Protein AF-A0A1Y0C6L0-F1 (afdb_monomer)

Secondary structure (DSSP, 8-state):
--HHHHHHHHHHHHHHHHHHHHHHHHHHTT--HHHHHHHHHHHHHHHHHHH-TT--TTHHHHHHHH-HHHHHHHHHS-HHHHHHHHHHHHHHHHHHHHHHHHHHHHHHHHHHHHTTS-S--

pLDDT: mean 88.42, std 13.47, range [38.53, 97.94]

Radius of gyration: 16.48 Å; Cα contacts (8 Å, |Δi|>4): 89; chains: 1; bounding box: 56×27×43 Å

Mean predicted aligned error: 6.03 Å

Sequence (121 aa):
MAANTESLYRCFQQSNAYARVATELAREQGGSTDGVAFTAAAALARWWWLHDRSAPSRVLDNIADADPAVHAARSRLSGSRQEELARWVSLAWPSICVRAQTLLAAEAIWLLSTGGAKADR

Nearest PDB structures (foldseek):
  5dkb-assembly1_B  TM=5.014E-01  e=3.245E+00  Homo sapiens

Solvent-accessible surface area (backbone atoms only — not comparable to full-atom values): 6512 Å² total; per-residue (Å²): 130,66,71,61,57,57,50,51,49,50,52,51,52,52,43,48,38,35,17,50,37,37,30,51,56,32,47,75,71,68,45,50,73,44,56,23,42,38,33,19,46,43,35,35,33,50,47,40,57,75,76,32,89,81,50,60,98,52,42,52,56,56,48,26,76,74,31,68,64,32,36,52,20,52,74,73,44,52,70,70,56,50,51,51,41,47,49,47,46,63,71,45,35,68,61,30,51,54,53,20,51,51,50,54,52,52,53,53,53,49,53,65,66,56,69,71,77,79,81,86,131

Structure (mmCIF, N/CA/C/O backbone):
data_AF-A0A1Y0C6L0-F1
#
_entry.id   AF-A0A1Y0C6L0-F1
#
loop_
_atom_site.group_PDB
_atom_site.id
_atom_site.type_symbol
_atom_site.label_atom_id
_atom_site.label_alt_id
_atom_site.label_comp_id
_atom_site.label_asym_id
_atom_site.label_entity_id
_atom_site.label_seq_id
_atom_site.pdbx_PDB_ins_code
_atom_site.Cartn_x
_atom_site.Cartn_y
_atom_site.Cartn_z
_atom_site.occupancy
_atom_site.B_iso_or_equiv
_atom_site.auth_seq_id
_atom_site.auth_comp_id
_atom_site.auth_asym_id
_atom_site.auth_atom_id
_atom_site.pdbx_PDB_model_num
ATOM 1 N N . MET A 1 1 ? 13.860 -5.686 -28.864 1.00 47.25 1 MET A N 1
ATOM 2 C CA . MET A 1 1 ? 12.765 -6.142 -27.973 1.00 47.25 1 MET A CA 1
ATOM 3 C C . MET A 1 1 ? 13.085 -6.057 -26.467 1.00 47.25 1 MET A C 1
ATOM 5 O O . MET A 1 1 ? 12.216 -6.402 -25.684 1.00 47.25 1 MET A O 1
ATOM 9 N N . ALA A 1 2 ? 14.248 -5.547 -26.024 1.00 48.59 2 ALA A N 1
ATOM 10 C CA . ALA A 1 2 ? 14.606 -5.458 -24.593 1.00 48.59 2 ALA A CA 1
ATOM 11 C C . ALA A 1 2 ? 13.954 -4.286 -23.819 1.00 48.59 2 ALA A C 1
ATOM 13 O O . ALA A 1 2 ? 13.773 -4.371 -22.608 1.00 48.59 2 ALA A O 1
ATOM 14 N N . ALA A 1 3 ? 13.546 -3.217 -24.516 1.00 55.62 3 ALA A N 1
ATOM 15 C CA . ALA A 1 3 ? 13.014 -2.001 -23.889 1.00 55.62 3 ALA A CA 1
ATOM 16 C C . ALA A 1 3 ? 11.726 -2.227 -23.070 1.00 55.62 3 ALA A C 1
ATOM 18 O O . ALA A 1 3 ? 11.480 -1.507 -22.106 1.00 55.62 3 ALA A O 1
ATOM 19 N N . ASN A 1 4 ? 10.922 -3.240 -23.415 1.00 70.12 4 ASN A N 1
ATOM 20 C CA . ASN A 1 4 ? 9.662 -3.501 -22.718 1.00 70.12 4 ASN A CA 1
ATOM 21 C C . ASN A 1 4 ? 9.897 -4.181 -21.359 1.00 70.12 4 ASN A C 1
ATOM 23 O O . ASN A 1 4 ? 9.271 -3.823 -20.369 1.00 70.12 4 ASN A O 1
ATOM 27 N N . THR A 1 5 ? 10.854 -5.109 -21.280 1.00 79.50 5 THR A N 1
ATOM 28 C CA . THR A 1 5 ? 11.150 -5.848 -20.044 1.00 79.50 5 THR A CA 1
ATOM 29 C C . THR A 1 5 ? 11.788 -4.952 -18.985 1.00 79.50 5 THR A C 1
ATOM 31 O O . THR A 1 5 ? 11.371 -4.985 -17.831 1.00 79.50 5 THR A O 1
ATOM 34 N N . GLU A 1 6 ? 12.752 -4.106 -19.364 1.00 79.38 6 GLU A N 1
ATOM 35 C CA . GLU A 1 6 ? 13.361 -3.148 -18.430 1.00 79.38 6 GLU A CA 1
ATOM 36 C C . GLU A 1 6 ? 12.361 -2.103 -17.925 1.00 79.38 6 GLU A C 1
ATOM 38 O O . GLU A 1 6 ? 12.383 -1.750 -16.746 1.00 79.38 6 GLU A O 1
ATOM 43 N N . SER A 1 7 ? 11.472 -1.615 -18.795 1.00 80.94 7 SER A N 1
ATOM 44 C CA . SER A 1 7 ? 10.432 -0.663 -18.399 1.00 80.94 7 SER A CA 1
ATOM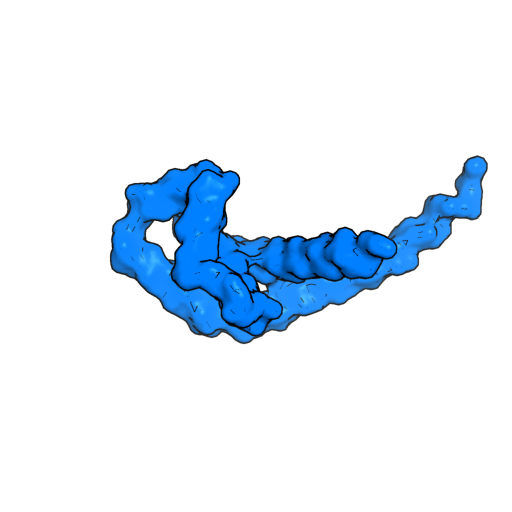 45 C C . SER A 1 7 ? 9.450 -1.297 -17.415 1.00 80.94 7 SER A C 1
ATOM 47 O O . SER A 1 7 ? 9.163 -0.711 -16.374 1.00 80.94 7 SER A O 1
ATOM 49 N N . LEU A 1 8 ? 8.980 -2.515 -17.702 1.00 82.81 8 LEU A N 1
ATOM 50 C CA . LEU A 1 8 ? 8.080 -3.254 -16.814 1.00 82.81 8 LEU A CA 1
ATOM 51 C C . LEU A 1 8 ? 8.737 -3.555 -15.466 1.00 82.81 8 LEU A C 1
ATOM 53 O O . LEU A 1 8 ? 8.104 -3.397 -14.424 1.00 82.81 8 LEU A O 1
ATOM 57 N N . TYR A 1 9 ? 10.019 -3.922 -15.474 1.00 85.88 9 TYR A N 1
ATOM 58 C CA . TYR A 1 9 ? 10.782 -4.154 -14.254 1.00 85.88 9 TYR A CA 1
ATOM 59 C C . TYR A 1 9 ? 10.896 -2.889 -13.393 1.00 85.88 9 TYR A C 1
ATOM 61 O O . TYR A 1 9 ? 10.661 -2.948 -12.187 1.00 85.88 9 TYR A O 1
ATOM 69 N N . ARG A 1 10 ? 11.180 -1.725 -13.997 1.00 87.69 10 ARG A N 1
ATOM 70 C CA . ARG A 1 10 ? 11.209 -0.447 -13.265 1.00 87.69 10 ARG A CA 1
ATOM 71 C C . ARG A 1 10 ? 9.841 -0.072 -12.708 1.00 87.69 10 ARG A C 1
ATOM 73 O O . ARG A 1 10 ? 9.767 0.342 -11.555 1.00 87.69 10 ARG A O 1
ATOM 80 N N . CYS A 1 11 ? 8.770 -0.241 -13.486 1.00 88.88 11 CYS A N 1
ATOM 81 C CA . CYS A 1 11 ? 7.407 -0.010 -13.004 1.00 88.88 11 CYS A CA 1
ATOM 82 C C . CYS A 1 11 ? 7.094 -0.897 -11.795 1.00 88.88 11 CYS A C 1
ATOM 84 O O . CYS A 1 11 ? 6.611 -0.393 -10.788 1.00 88.88 11 CYS A O 1
ATOM 86 N N . PHE A 1 12 ? 7.442 -2.184 -11.861 1.00 88.06 12 PHE A N 1
ATOM 87 C CA . PHE A 1 12 ? 7.254 -3.122 -10.756 1.00 88.06 12 PHE A CA 1
ATOM 88 C C . PHE A 1 12 ? 8.062 -2.740 -9.506 1.00 88.06 12 PHE A C 1
ATOM 90 O O . PHE A 1 12 ? 7.537 -2.773 -8.394 1.00 88.06 12 PHE A O 1
ATOM 97 N N . GLN A 1 13 ? 9.332 -2.349 -9.662 1.00 91.00 13 GLN A N 1
ATOM 98 C CA . GLN A 1 13 ? 10.147 -1.877 -8.537 1.00 91.00 13 GLN A CA 1
ATOM 99 C C . GLN A 1 13 ? 9.548 -0.624 -7.890 1.00 91.00 13 GLN A C 1
ATOM 101 O O . GLN A 1 13 ? 9.403 -0.566 -6.669 1.00 91.00 13 GLN A O 1
ATOM 106 N N . GLN A 1 14 ? 9.156 0.358 -8.704 1.00 93.88 14 GLN A N 1
ATOM 107 C CA . GLN A 1 14 ? 8.543 1.588 -8.214 1.00 93.88 14 GLN A CA 1
ATOM 108 C C . GLN A 1 14 ? 7.233 1.292 -7.488 1.00 93.88 14 GLN A C 1
ATOM 110 O O . GLN A 1 14 ? 7.083 1.669 -6.331 1.00 93.88 14 GLN A O 1
ATOM 115 N N . SER A 1 15 ? 6.310 0.561 -8.109 1.00 93.75 15 SER A N 1
ATOM 116 C CA . SER A 1 15 ? 5.012 0.259 -7.509 1.00 93.75 15 SER A CA 1
ATOM 117 C C . SER A 1 15 ? 5.153 -0.481 -6.168 1.00 93.75 15 SER A C 1
ATOM 119 O O . SER A 1 15 ? 4.446 -0.169 -5.207 1.00 93.75 15 SER A O 1
ATOM 121 N N . ASN A 1 16 ? 6.121 -1.400 -6.060 1.00 93.62 16 ASN A N 1
ATOM 122 C CA . ASN A 1 16 ? 6.424 -2.099 -4.810 1.00 93.62 16 ASN A CA 1
ATOM 123 C C . ASN A 1 16 ? 7.015 -1.192 -3.732 1.00 93.62 16 ASN A C 1
ATOM 125 O O . ASN A 1 16 ? 6.633 -1.321 -2.570 1.00 93.62 16 ASN A O 1
ATOM 129 N N . ALA A 1 17 ? 7.911 -0.266 -4.081 1.00 95.69 17 ALA A N 1
ATOM 130 C CA . ALA A 1 17 ? 8.470 0.676 -3.112 1.00 95.69 17 ALA A CA 1
ATOM 131 C C . ALA A 1 17 ? 7.365 1.518 -2.451 1.00 95.69 17 ALA A C 1
ATOM 133 O O . ALA A 1 17 ? 7.354 1.688 -1.231 1.00 95.69 17 ALA A O 1
ATOM 134 N N . TYR A 1 18 ? 6.383 1.973 -3.232 1.00 97.19 18 TYR A N 1
ATOM 135 C CA . TYR A 1 18 ? 5.238 2.724 -2.712 1.00 97.19 18 TYR A CA 1
ATOM 136 C C . TYR A 1 18 ? 4.349 1.861 -1.805 1.00 97.19 18 TYR A C 1
ATOM 138 O O . TYR A 1 18 ? 3.993 2.299 -0.710 1.00 97.19 18 TYR A O 1
ATOM 146 N N . ALA A 1 19 ? 4.033 0.625 -2.209 1.00 95.50 19 ALA A N 1
ATOM 147 C CA . ALA A 1 19 ? 3.252 -0.306 -1.389 1.00 95.50 19 ALA A CA 1
ATOM 148 C C . ALA A 1 19 ? 3.963 -0.669 -0.068 1.00 95.50 19 ALA A C 1
ATOM 150 O O . ALA A 1 19 ? 3.334 -0.731 0.995 1.00 95.50 19 ALA A O 1
ATOM 151 N N . ARG A 1 20 ? 5.289 -0.849 -0.112 1.00 96.69 20 ARG A N 1
ATOM 152 C CA . ARG A 1 20 ? 6.132 -1.113 1.060 1.00 96.69 20 ARG A CA 1
ATOM 153 C C . ARG A 1 20 ? 6.144 0.067 2.026 1.00 96.69 20 ARG A C 1
ATOM 155 O O . ARG A 1 20 ? 5.940 -0.124 3.219 1.00 96.69 20 ARG A O 1
ATOM 162 N N . VAL A 1 21 ? 6.316 1.286 1.529 1.00 97.62 21 VAL A N 1
ATOM 163 C CA . VAL A 1 21 ? 6.291 2.481 2.381 1.00 97.62 21 VAL A CA 1
ATOM 164 C C . VAL A 1 21 ? 4.914 2.697 3.009 1.00 97.62 21 VAL A C 1
ATOM 166 O O . VAL A 1 21 ? 4.831 3.020 4.193 1.00 97.62 21 VAL A O 1
ATOM 169 N N . ALA A 1 22 ? 3.828 2.474 2.263 1.00 96.94 22 ALA A N 1
ATOM 170 C CA . ALA A 1 22 ? 2.477 2.511 2.826 1.00 96.94 22 ALA A CA 1
ATOM 171 C C . ALA A 1 22 ? 2.306 1.480 3.954 1.00 96.94 22 ALA A C 1
ATOM 173 O O . ALA A 1 22 ? 1.738 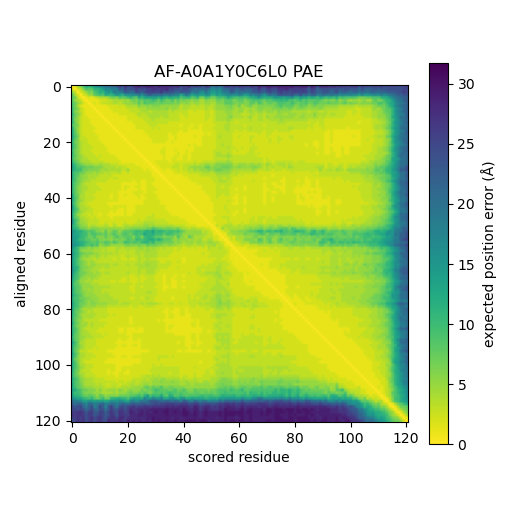1.795 4.997 1.00 96.94 22 ALA A O 1
ATOM 174 N N . THR A 1 23 ? 2.844 0.272 3.762 1.00 96.19 23 THR A N 1
ATOM 175 C CA . THR A 1 23 ? 2.866 -0.792 4.775 1.00 96.19 23 THR A CA 1
ATOM 176 C C . THR A 1 23 ? 3.607 -0.359 6.039 1.00 96.19 23 THR A C 1
ATOM 178 O O . THR A 1 23 ? 3.099 -0.543 7.144 1.00 96.19 23 THR A O 1
ATOM 181 N N . GLU A 1 24 ? 4.800 0.216 5.891 1.00 97.19 24 GLU A N 1
ATOM 182 C CA . GLU A 1 24 ? 5.619 0.693 7.010 1.00 97.19 24 GLU A CA 1
ATOM 183 C C . GLU A 1 24 ? 4.906 1.806 7.786 1.00 97.19 24 GLU A C 1
ATOM 185 O O . GLU A 1 24 ? 4.727 1.683 8.995 1.00 97.19 24 GLU A O 1
ATOM 190 N N . LEU A 1 25 ? 4.393 2.826 7.092 1.00 96.81 25 LEU A N 1
ATOM 191 C CA . LEU A 1 25 ? 3.642 3.922 7.712 1.00 96.81 25 LEU A CA 1
ATOM 192 C C . LEU A 1 25 ? 2.377 3.434 8.433 1.00 96.81 25 LEU A C 1
ATOM 194 O O . LEU A 1 25 ? 2.063 3.907 9.523 1.00 96.81 25 LEU A O 1
ATOM 198 N N . ALA A 1 26 ? 1.650 2.478 7.851 1.00 95.38 26 ALA A N 1
ATOM 199 C CA . ALA A 1 26 ? 0.462 1.907 8.479 1.00 95.38 26 ALA A CA 1
ATOM 200 C C . ALA A 1 26 ? 0.807 1.135 9.761 1.00 95.38 26 ALA A C 1
ATOM 202 O O . ALA A 1 26 ? 0.082 1.224 10.753 1.00 95.38 26 ALA A O 1
ATOM 203 N N . ARG A 1 27 ? 1.929 0.403 9.765 1.00 96.06 27 ARG A N 1
ATOM 204 C CA . ARG A 1 27 ? 2.434 -0.294 10.958 1.00 96.06 27 ARG A CA 1
ATOM 205 C C . ARG A 1 27 ? 2.902 0.679 12.035 1.00 96.06 27 ARG A C 1
ATOM 207 O O . ARG A 1 27 ? 2.579 0.470 13.198 1.00 96.06 27 ARG A O 1
ATOM 214 N N . GLU A 1 28 ? 3.608 1.744 11.658 1.00 96.00 28 GLU A N 1
ATOM 215 C CA . GLU A 1 28 ? 4.050 2.808 12.574 1.00 96.00 28 GLU A CA 1
ATOM 216 C C . GLU A 1 28 ? 2.863 3.474 13.298 1.00 96.00 28 GLU A C 1
ATOM 218 O O . GLU A 1 28 ? 2.995 3.887 14.446 1.00 96.00 28 GLU A O 1
ATOM 223 N N . GLN A 1 29 ? 1.684 3.514 12.669 1.00 92.50 29 GLN A N 1
ATOM 224 C CA . GLN A 1 29 ? 0.441 4.024 13.267 1.00 92.50 29 GLN A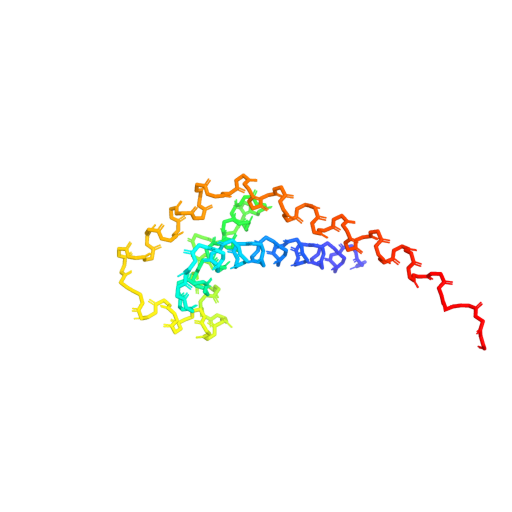 CA 1
ATOM 225 C C . GLN A 1 29 ? -0.382 2.957 14.015 1.00 92.50 29 GLN A C 1
ATOM 227 O O . GLN A 1 29 ? -1.525 3.212 14.391 1.00 92.50 29 GLN A O 1
ATOM 232 N N . GLY A 1 30 ? 0.168 1.758 14.234 1.00 92.44 30 GLY A N 1
ATOM 233 C CA . GLY A 1 30 ? -0.510 0.680 14.961 1.00 92.44 30 GLY A CA 1
ATOM 234 C C . GLY A 1 30 ? -1.609 -0.028 14.162 1.00 92.44 30 GLY A C 1
ATOM 235 O O . GLY A 1 30 ? -2.530 -0.595 14.749 1.00 92.44 30 GLY A O 1
ATOM 236 N N . GLY A 1 31 ? -1.549 0.005 12.827 1.00 92.94 31 GLY A N 1
ATOM 237 C CA . GLY A 1 31 ? -2.505 -0.688 11.966 1.00 92.94 31 GLY A CA 1
ATOM 238 C C . GLY A 1 31 ? -2.540 -2.201 12.217 1.00 92.94 31 GLY A C 1
ATOM 239 O O . GLY A 1 31 ? -1.504 -2.845 12.387 1.00 92.94 31 GLY A O 1
ATOM 240 N N . SER A 1 32 ? -3.741 -2.786 12.199 1.00 95.19 32 SER A N 1
ATOM 241 C CA . SER A 1 32 ? -3.917 -4.242 12.266 1.00 95.19 32 SER A CA 1
ATOM 242 C C . SER A 1 32 ? -3.317 -4.935 11.040 1.00 95.19 32 SER A C 1
ATOM 244 O O . SER A 1 32 ? -3.172 -4.319 9.987 1.00 95.19 32 SER A O 1
ATOM 246 N N . THR A 1 33 ? -3.020 -6.233 11.133 1.00 95.38 33 THR A N 1
ATOM 247 C CA . THR A 1 33 ? -2.466 -7.008 10.008 1.00 95.38 33 THR A CA 1
ATOM 248 C C . THR A 1 33 ? -3.324 -6.905 8.746 1.00 95.38 33 THR A C 1
ATOM 250 O O . THR A 1 33 ? -2.798 -6.590 7.680 1.00 95.38 33 THR A O 1
ATOM 253 N N . ASP A 1 34 ? -4.641 -7.092 8.875 1.00 95.69 34 ASP A N 1
ATOM 254 C CA . ASP A 1 34 ? -5.570 -6.966 7.748 1.00 95.69 34 ASP A CA 1
ATOM 255 C C . ASP A 1 34 ? -5.613 -5.515 7.226 1.00 95.69 34 ASP A C 1
ATOM 257 O O . ASP A 1 34 ? -5.575 -5.278 6.019 1.00 95.69 34 ASP A O 1
ATOM 261 N N . GLY A 1 35 ? -5.614 -4.520 8.122 1.00 95.50 35 GLY A N 1
ATOM 262 C CA . GLY A 1 35 ? -5.601 -3.108 7.737 1.00 95.50 35 GLY A CA 1
ATOM 263 C C . GLY A 1 35 ? -4.331 -2.710 6.983 1.00 95.50 35 GLY A C 1
ATOM 264 O O . GLY A 1 35 ? -4.400 -1.993 5.987 1.00 95.50 35 GLY A O 1
ATOM 265 N N . VAL A 1 36 ? -3.176 -3.217 7.410 1.00 96.81 36 VAL A N 1
ATOM 266 C CA . VAL A 1 36 ? -1.881 -3.003 6.759 1.00 96.81 36 VAL A CA 1
ATOM 267 C C . VAL A 1 36 ? -1.855 -3.643 5.369 1.00 96.81 36 VAL A C 1
ATOM 269 O O . VAL A 1 36 ? -1.472 -2.975 4.411 1.00 96.81 36 VAL A O 1
ATOM 272 N N . ALA A 1 37 ? -2.306 -4.895 5.236 1.00 95.94 37 ALA A N 1
ATOM 273 C CA . ALA A 1 37 ? -2.369 -5.581 3.943 1.00 95.94 37 ALA A CA 1
ATOM 274 C C . ALA A 1 37 ? -3.286 -4.843 2.954 1.00 95.94 37 ALA A C 1
ATOM 276 O O . ALA A 1 37 ? -2.904 -4.584 1.812 1.00 95.94 37 ALA A O 1
ATOM 277 N N . PHE A 1 38 ? -4.466 -4.418 3.412 1.00 96.19 38 PHE A N 1
ATOM 278 C CA . PHE A 1 38 ? -5.383 -3.628 2.593 1.00 96.19 38 PHE A CA 1
ATOM 279 C C . PHE A 1 38 ? -4.785 -2.268 2.198 1.00 96.19 38 PHE A C 1
ATOM 281 O O . PHE A 1 38 ? -4.911 -1.835 1.054 1.00 96.19 38 PHE A O 1
ATOM 288 N N . THR A 1 39 ? -4.091 -1.603 3.121 1.00 96.69 39 THR A N 1
ATOM 289 C CA . THR A 1 39 ? -3.435 -0.309 2.873 1.00 96.69 39 THR A CA 1
ATOM 290 C C . THR A 1 39 ? -2.346 -0.416 1.808 1.00 96.69 39 THR A C 1
ATOM 292 O O . THR A 1 39 ? -2.254 0.445 0.931 1.00 96.69 39 THR A O 1
ATOM 295 N N . ALA A 1 40 ? -1.557 -1.492 1.836 1.00 95.62 40 ALA A N 1
ATOM 296 C CA . ALA A 1 40 ? -0.561 -1.781 0.809 1.00 95.62 40 ALA A CA 1
ATOM 297 C C . ALA A 1 40 ? -1.209 -1.926 -0.577 1.00 95.62 40 ALA A C 1
ATOM 299 O O . ALA A 1 40 ? -0.762 -1.304 -1.542 1.00 95.62 40 ALA A O 1
ATOM 300 N N . ALA A 1 41 ? -2.309 -2.681 -0.661 1.00 96.12 41 ALA A N 1
ATOM 301 C CA . ALA A 1 41 ? -3.060 -2.870 -1.898 1.00 96.12 41 ALA A CA 1
ATOM 302 C C . ALA A 1 41 ? -3.687 -1.564 -2.413 1.00 96.12 41 ALA A C 1
ATOM 304 O O . ALA A 1 41 ? -3.616 -1.269 -3.605 1.00 96.12 41 ALA A O 1
ATOM 305 N N . ALA A 1 42 ? -4.247 -0.739 -1.524 1.00 95.50 42 ALA A N 1
ATOM 306 C CA . ALA A 1 42 ? -4.799 0.566 -1.881 1.00 95.50 42 ALA A CA 1
ATOM 307 C C . ALA A 1 42 ? -3.716 1.541 -2.382 1.00 95.50 42 ALA A C 1
ATOM 309 O O . ALA A 1 42 ? -3.945 2.276 -3.344 1.00 95.50 42 ALA A O 1
ATOM 310 N N . ALA A 1 43 ? -2.521 1.525 -1.784 1.00 96.88 43 ALA A N 1
ATOM 311 C CA . ALA A 1 43 ? -1.381 2.314 -2.253 1.00 96.88 43 ALA A CA 1
ATOM 312 C C . ALA A 1 43 ? -0.885 1.849 -3.628 1.00 96.88 43 ALA A C 1
ATOM 314 O O . ALA A 1 43 ? -0.621 2.681 -4.498 1.00 96.88 43 ALA A O 1
ATOM 315 N N . LEU A 1 44 ? -0.825 0.534 -3.847 1.00 94.81 44 LEU A N 1
ATOM 316 C CA . LEU A 1 44 ? -0.474 -0.047 -5.139 1.00 94.81 44 LEU A CA 1
ATOM 317 C C . LEU A 1 44 ? -1.495 0.337 -6.220 1.00 94.81 44 LEU A C 1
ATOM 319 O O . LEU A 1 44 ? -1.114 0.797 -7.295 1.00 94.81 44 LEU A O 1
ATOM 323 N N . ALA A 1 45 ? -2.792 0.224 -5.919 1.00 93.31 45 ALA A N 1
ATOM 324 C CA . ALA A 1 45 ? -3.859 0.616 -6.834 1.00 93.31 45 ALA A CA 1
ATOM 325 C C . ALA A 1 45 ? -3.794 2.104 -7.199 1.00 93.31 45 ALA A C 1
ATOM 327 O O . ALA A 1 45 ? -3.911 2.470 -8.369 1.00 93.31 45 ALA A O 1
ATOM 328 N N . ARG A 1 46 ? -3.542 2.964 -6.205 1.00 94.31 46 ARG A N 1
ATOM 329 C CA . ARG A 1 46 ? -3.368 4.402 -6.419 1.00 94.31 46 ARG A CA 1
ATOM 330 C C . ARG A 1 46 ? -2.160 4.712 -7.298 1.00 94.31 46 ARG A C 1
ATOM 332 O O . ARG A 1 46 ? -2.270 5.568 -8.172 1.00 94.31 46 ARG A O 1
ATOM 339 N N . TRP A 1 47 ? -1.031 4.036 -7.083 1.00 95.00 47 TRP A N 1
ATOM 340 C CA . TRP A 1 47 ? 0.153 4.201 -7.927 1.00 95.00 47 TRP A CA 1
ATOM 341 C C . TRP A 1 47 ? -0.183 3.905 -9.392 1.00 95.00 47 TRP A C 1
ATOM 343 O O . TRP A 1 47 ? 0.077 4.736 -10.260 1.00 95.00 47 TRP A O 1
ATOM 353 N N . TRP A 1 48 ? -0.854 2.780 -9.657 1.00 91.69 48 TRP A N 1
ATOM 354 C CA . TRP A 1 48 ? -1.267 2.413 -11.011 1.00 91.69 48 TRP A CA 1
ATOM 355 C C . TRP A 1 48 ? -2.195 3.446 -11.645 1.00 91.69 48 TRP A C 1
ATOM 357 O O . TRP A 1 48 ? -1.947 3.848 -12.771 1.00 91.69 48 TRP A O 1
ATOM 367 N N . TRP A 1 49 ? -3.196 3.962 -10.930 1.00 91.12 49 TRP A N 1
ATOM 368 C CA . TRP A 1 49 ? -4.061 5.017 -11.477 1.00 91.12 49 TRP A CA 1
ATOM 369 C C . TRP A 1 49 ? -3.333 6.327 -11.795 1.00 91.12 49 TRP A C 1
ATOM 371 O O . TRP A 1 49 ? -3.729 7.043 -12.714 1.00 91.12 49 TRP A O 1
ATOM 381 N N . LEU A 1 50 ? -2.287 6.669 -11.042 1.00 90.75 50 LEU A N 1
ATOM 382 C CA . LEU A 1 50 ? -1.517 7.893 -11.278 1.00 90.75 50 LEU A CA 1
ATOM 383 C C . LEU A 1 50 ? -0.513 7.749 -12.428 1.00 90.75 50 LEU A C 1
ATOM 385 O O . LEU A 1 50 ? -0.221 8.739 -13.100 1.00 90.75 50 LEU A O 1
ATOM 389 N N . HIS A 1 51 ? 0.014 6.544 -12.645 1.00 87.69 51 HIS A N 1
ATOM 390 C CA . HIS A 1 51 ? 1.117 6.294 -13.575 1.00 87.69 51 HIS A CA 1
ATOM 391 C C . HIS A 1 51 ? 0.710 5.537 -14.846 1.00 87.69 51 HIS A C 1
ATOM 393 O O . HIS A 1 51 ? 1.439 5.588 -15.835 1.00 87.69 51 HIS A O 1
ATOM 399 N N . ASP A 1 52 ? -0.465 4.912 -14.862 1.00 83.56 52 ASP A N 1
ATOM 400 C CA . ASP A 1 52 ? -1.059 4.266 -16.026 1.00 83.56 52 ASP A CA 1
ATOM 401 C C . ASP A 1 52 ? -2.518 4.716 -16.196 1.00 83.56 52 ASP A C 1
ATOM 403 O O . ASP A 1 52 ? -3.428 4.282 -15.493 1.00 83.56 52 ASP A O 1
ATOM 407 N N . ARG A 1 53 ? -2.762 5.587 -17.182 1.00 74.31 53 ARG A N 1
ATOM 408 C CA . ARG A 1 53 ? -4.120 6.061 -17.507 1.00 74.31 53 ARG A CA 1
ATOM 409 C C . ARG A 1 53 ? -5.018 4.968 -18.089 1.00 74.31 53 ARG A C 1
ATOM 411 O O . ARG A 1 53 ? -6.226 5.171 -18.159 1.00 74.31 53 ARG A O 1
ATOM 418 N N . SER A 1 54 ? -4.438 3.851 -18.521 1.00 82.75 54 SER A N 1
ATOM 419 C CA . SER A 1 54 ? -5.166 2.677 -19.011 1.00 82.75 54 SER A CA 1
ATOM 420 C C . SER A 1 54 ? -5.474 1.691 -17.886 1.00 82.75 54 SER A C 1
ATOM 422 O O . SER A 1 54 ? -6.109 0.664 -18.136 1.00 82.75 54 SER A O 1
ATOM 424 N N . ALA A 1 55 ? -5.028 1.983 -16.659 1.00 81.12 55 ALA A N 1
ATOM 425 C CA . ALA A 1 55 ? -5.245 1.115 -15.523 1.00 81.12 55 ALA A CA 1
ATOM 426 C C . ALA A 1 55 ? -6.752 0.876 -15.322 1.00 81.12 55 ALA A C 1
ATOM 428 O O . ALA A 1 55 ? -7.549 1.819 -15.374 1.00 81.12 55 ALA A O 1
ATOM 429 N N . PRO A 1 56 ? -7.170 -0.379 -15.086 1.00 81.69 56 PRO A N 1
ATOM 430 C CA . PRO A 1 56 ? -8.582 -0.695 -14.972 1.00 81.69 56 PRO A CA 1
ATOM 431 C C . PRO A 1 56 ? -9.249 0.068 -13.817 1.00 81.69 56 PRO A C 1
ATOM 433 O O . PRO A 1 56 ? -8.654 0.359 -12.778 1.00 81.69 56 PRO A O 1
ATOM 436 N N . SER A 1 57 ? -10.549 0.332 -13.938 1.00 79.75 57 SER A N 1
ATOM 437 C CA . SER A 1 57 ? -11.333 0.927 -12.844 1.00 79.75 57 SER A CA 1
ATOM 438 C C . SER A 1 57 ? -11.390 0.036 -11.594 1.00 79.75 57 SER A C 1
ATOM 440 O O . SER A 1 57 ? -11.711 0.508 -10.509 1.00 79.75 57 SER A O 1
ATOM 442 N N . ARG A 1 58 ? -11.046 -1.251 -11.736 1.00 87.31 58 ARG A N 1
ATOM 443 C CA . ARG A 1 58 ? -11.076 -2.276 -10.685 1.00 87.31 58 ARG A CA 1
ATOM 444 C C . ARG A 1 58 ? -9.680 -2.786 -10.299 1.00 87.31 58 ARG A C 1
ATOM 446 O O . ARG A 1 58 ? -9.545 -3.933 -9.898 1.00 87.31 58 ARG A O 1
ATOM 453 N N . VAL A 1 59 ? -8.630 -1.959 -10.400 1.00 88.81 59 VAL A N 1
ATOM 454 C CA . VAL A 1 59 ? -7.247 -2.367 -10.040 1.00 88.81 59 VAL A CA 1
ATOM 455 C C . VAL A 1 59 ? -7.167 -2.980 -8.639 1.00 88.81 59 VAL A C 1
ATOM 457 O O . VAL A 1 59 ? -6.507 -3.998 -8.467 1.00 88.81 59 VAL A O 1
ATOM 460 N N . LEU A 1 60 ? -7.853 -2.404 -7.648 1.00 89.12 60 LEU A N 1
ATOM 461 C CA . LEU A 1 60 ? -7.853 -2.948 -6.286 1.00 89.12 60 LEU A CA 1
ATOM 462 C C . LEU A 1 60 ? -8.504 -4.339 -6.206 1.00 89.12 60 LEU A C 1
ATOM 464 O O . LEU A 1 60 ? -8.037 -5.179 -5.442 1.00 89.12 60 LEU A O 1
ATOM 468 N N . ASP A 1 61 ? -9.544 -4.592 -7.006 1.00 89.50 61 ASP A N 1
ATOM 469 C CA . ASP A 1 61 ? -10.160 -5.919 -7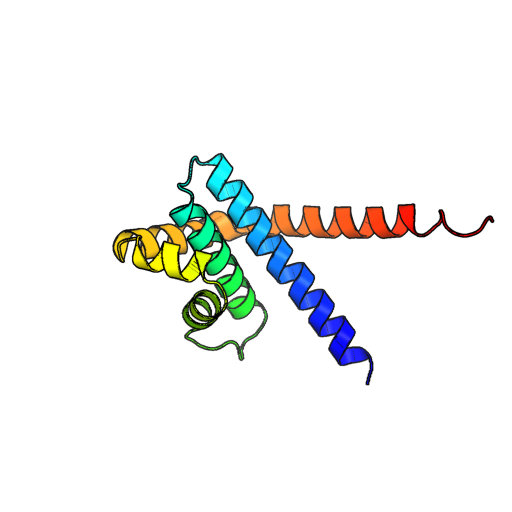.102 1.00 89.50 61 ASP A CA 1
ATOM 470 C C . ASP A 1 61 ? -9.177 -6.908 -7.730 1.00 89.50 61 ASP A C 1
ATOM 472 O O . ASP A 1 61 ? -8.929 -7.956 -7.151 1.00 89.50 61 ASP A O 1
ATOM 476 N N . ASN A 1 62 ? -8.522 -6.524 -8.828 1.00 91.44 62 ASN A N 1
ATOM 477 C CA . ASN A 1 62 ? -7.528 -7.369 -9.493 1.00 91.44 62 ASN A CA 1
ATOM 478 C C . ASN A 1 62 ? -6.341 -7.707 -8.574 1.00 91.44 62 ASN A C 1
ATOM 480 O O . ASN A 1 62 ? -5.829 -8.821 -8.615 1.00 91.44 62 ASN A O 1
ATOM 484 N N . ILE A 1 63 ? -5.897 -6.754 -7.745 1.00 92.00 63 ILE A N 1
ATOM 485 C CA . ILE A 1 63 ? -4.855 -6.995 -6.737 1.00 92.00 63 ILE A CA 1
ATOM 486 C C . ILE A 1 63 ? -5.360 -7.983 -5.685 1.00 92.00 63 ILE A C 1
ATOM 488 O O . ILE A 1 63 ? -4.645 -8.919 -5.346 1.00 92.00 63 ILE A O 1
ATOM 492 N N . ALA A 1 64 ? -6.581 -7.795 -5.176 1.00 91.56 64 ALA A N 1
ATOM 493 C CA . ALA A 1 64 ? -7.162 -8.704 -4.195 1.00 91.56 64 ALA A CA 1
ATOM 494 C C . ALA A 1 64 ? -7.345 -10.119 -4.764 1.00 91.56 64 ALA A C 1
ATOM 496 O O . ALA A 1 64 ? -7.100 -11.084 -4.057 1.00 91.56 64 ALA A O 1
ATOM 497 N N . ASP A 1 65 ? -7.720 -10.259 -6.032 1.00 93.19 65 ASP A N 1
ATOM 498 C CA . ASP A 1 65 ? -7.868 -11.567 -6.677 1.00 93.19 65 ASP A CA 1
ATOM 499 C C . ASP A 1 65 ? -6.513 -12.261 -6.905 1.00 93.19 65 ASP A C 1
ATOM 501 O O . ASP A 1 65 ? -6.433 -13.489 -6.889 1.00 93.19 65 ASP A O 1
ATOM 505 N N . ALA A 1 66 ? -5.440 -11.486 -7.087 1.00 91.75 66 ALA A N 1
ATOM 506 C CA . ALA A 1 66 ? -4.084 -11.999 -7.271 1.00 91.75 66 ALA A CA 1
ATOM 507 C C . ALA A 1 66 ? -3.339 -12.284 -5.951 1.00 91.75 66 ALA A C 1
ATOM 509 O O . ALA A 1 66 ? -2.428 -13.112 -5.938 1.00 91.75 66 ALA A O 1
ATOM 510 N N . ASP A 1 67 ? -3.701 -11.614 -4.853 1.00 92.38 67 ASP A N 1
ATOM 511 C CA . ASP A 1 67 ? -3.054 -11.748 -3.544 1.00 92.38 67 ASP A CA 1
ATOM 512 C C . ASP A 1 67 ? -4.042 -12.277 -2.481 1.00 92.38 67 ASP A C 1
ATOM 514 O O . ASP A 1 67 ? -4.886 -11.526 -1.974 1.00 92.38 67 ASP A O 1
ATOM 518 N N . PRO A 1 68 ? -3.911 -13.555 -2.062 1.00 93.25 68 PRO A N 1
ATOM 519 C CA . PRO A 1 68 ? -4.779 -14.160 -1.054 1.00 93.25 68 PRO A CA 1
ATOM 520 C C . PRO A 1 68 ? -4.793 -13.433 0.296 1.00 93.25 68 PRO A C 1
ATOM 522 O O . PRO A 1 68 ? -5.810 -13.459 0.992 1.00 93.25 68 PRO A O 1
ATOM 525 N N . ALA A 1 69 ? -3.692 -12.786 0.692 1.00 91.94 69 ALA A N 1
ATOM 526 C CA . ALA A 1 69 ? -3.635 -12.040 1.945 1.00 91.94 69 ALA A CA 1
ATOM 527 C C . ALA A 1 69 ? -4.466 -10.755 1.850 1.00 91.94 69 ALA A C 1
ATOM 529 O O . ALA A 1 69 ? -5.201 -10.428 2.784 1.00 91.94 69 ALA A O 1
ATOM 530 N N . VAL A 1 70 ? -4.413 -10.066 0.706 1.00 94.12 70 VAL A N 1
ATOM 531 C CA . VAL A 1 70 ? -5.257 -8.894 0.430 1.00 94.12 70 VAL A CA 1
ATOM 532 C C . VAL A 1 70 ? -6.724 -9.301 0.315 1.00 94.12 70 VAL A C 1
ATOM 534 O O . VAL A 1 70 ? -7.581 -8.627 0.890 1.00 94.12 70 VAL A O 1
ATOM 537 N N . HIS A 1 71 ? -7.026 -10.417 -0.356 1.00 94.62 71 HIS A N 1
ATOM 538 C CA . HIS A 1 71 ? -8.384 -10.962 -0.426 1.00 94.62 71 HIS A CA 1
ATOM 539 C C . HIS A 1 71 ? -8.956 -11.227 0.970 1.00 94.62 71 HIS A C 1
ATOM 541 O O . HIS A 1 71 ? -10.036 -10.742 1.322 1.00 94.62 71 HIS A O 1
ATOM 547 N N . ALA A 1 72 ? -8.204 -11.964 1.793 1.00 94.62 72 ALA A N 1
ATOM 548 C CA . ALA A 1 72 ? -8.603 -12.297 3.151 1.00 94.62 72 ALA A CA 1
ATOM 549 C C . ALA A 1 72 ? -8.798 -11.032 3.995 1.00 94.62 72 ALA A C 1
ATOM 551 O O . ALA A 1 72 ? -9.842 -10.883 4.632 1.00 94.62 72 ALA A O 1
ATOM 552 N N . ALA A 1 73 ? -7.852 -10.091 3.944 1.00 93.88 73 ALA A N 1
ATOM 553 C CA . ALA A 1 73 ? -7.956 -8.816 4.641 1.00 93.88 73 ALA A CA 1
ATOM 554 C C . ALA A 1 73 ? -9.220 -8.049 4.234 1.00 93.88 73 ALA A C 1
ATOM 556 O O . ALA A 1 73 ? -9.999 -7.630 5.087 1.00 93.88 73 ALA A O 1
ATOM 557 N N . ARG A 1 74 ? -9.484 -7.929 2.930 1.00 93.94 74 ARG A N 1
ATOM 558 C CA . ARG A 1 74 ? -10.681 -7.263 2.414 1.00 93.94 74 ARG A CA 1
ATOM 559 C C . ARG A 1 74 ? -11.969 -7.922 2.905 1.00 93.94 74 ARG A C 1
ATOM 561 O O . ARG A 1 74 ? -12.88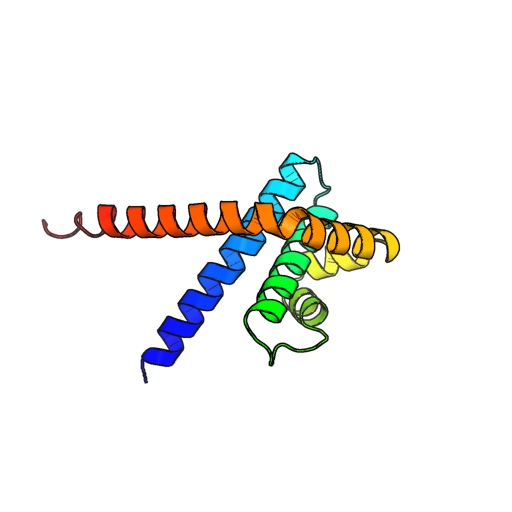9 -7.214 3.291 1.00 93.94 74 ARG A O 1
ATOM 568 N N . SER A 1 75 ? -12.032 -9.254 2.928 1.00 94.69 75 SER A N 1
ATOM 569 C CA . SER A 1 75 ? -13.220 -9.985 3.397 1.00 94.69 75 SER A CA 1
ATOM 570 C C . SER A 1 75 ? -13.507 -9.797 4.895 1.00 94.69 75 SER A C 1
ATOM 572 O O . SER A 1 75 ? -14.660 -9.874 5.314 1.00 94.69 75 SER A O 1
ATOM 574 N N . ARG A 1 76 ? -12.471 -9.530 5.702 1.00 96.12 76 ARG A N 1
ATOM 575 C CA . ARG A 1 76 ? -12.573 -9.333 7.159 1.00 96.12 76 ARG A CA 1
ATOM 576 C C . ARG A 1 76 ? -12.842 -7.884 7.556 1.00 96.12 76 ARG A C 1
ATOM 578 O O . ARG A 1 76 ? -13.345 -7.629 8.647 1.00 96.12 76 ARG A O 1
ATOM 585 N N . LEU A 1 77 ? -12.496 -6.930 6.695 1.00 94.94 77 LEU A N 1
ATOM 586 C CA . LEU A 1 77 ? -12.719 -5.507 6.924 1.00 94.94 77 LEU A CA 1
ATOM 587 C C . LEU A 1 77 ? -14.121 -5.098 6.463 1.00 94.94 77 LEU A C 1
ATOM 589 O O . LEU A 1 77 ? -14.525 -5.390 5.338 1.00 94.94 77 LEU A O 1
ATOM 593 N N . SER A 1 78 ? -14.842 -4.338 7.291 1.00 96.25 78 SER A N 1
ATOM 594 C CA . SER A 1 78 ? -16.098 -3.710 6.867 1.00 96.25 78 SER A CA 1
ATOM 595 C C . SER A 1 78 ? -15.865 -2.721 5.719 1.00 96.25 78 SER A C 1
ATOM 597 O O . SER A 1 78 ? -14.788 -2.132 5.607 1.00 96.25 78 SER A O 1
ATOM 599 N N . GLY A 1 79 ? -16.894 -2.467 4.902 1.00 93.69 79 GLY A N 1
ATOM 600 C CA . GLY A 1 79 ? -16.814 -1.474 3.820 1.00 93.69 79 GLY A CA 1
ATOM 601 C C . GLY A 1 79 ? -16.395 -0.084 4.316 1.00 93.69 79 GLY A C 1
ATOM 602 O O . GLY A 1 79 ? -15.506 0.535 3.741 1.00 93.69 79 GLY A O 1
ATOM 603 N N . SER A 1 80 ? -16.926 0.352 5.463 1.00 95.56 80 SER A N 1
ATOM 604 C CA . SER A 1 80 ? -16.527 1.613 6.102 1.00 95.56 80 SER A CA 1
ATOM 605 C C . SER A 1 80 ? -15.041 1.656 6.464 1.00 95.56 80 SER A C 1
ATOM 607 O O . SER A 1 80 ? -14.384 2.676 6.266 1.00 95.56 80 SER A O 1
ATOM 609 N N . ARG A 1 81 ? -14.484 0.542 6.953 1.00 95.06 81 ARG A N 1
ATOM 610 C CA . ARG A 1 81 ? -13.064 0.459 7.296 1.00 95.06 81 ARG A CA 1
ATOM 611 C C . ARG A 1 81 ? -12.186 0.428 6.047 1.00 95.06 81 ARG A C 1
ATOM 613 O O . ARG A 1 81 ? -11.123 1.039 6.043 1.00 95.06 81 ARG A O 1
ATOM 620 N N . GLN A 1 82 ? -12.632 -0.238 4.984 1.00 94.88 82 GLN A N 1
ATOM 621 C CA . GLN A 1 82 ? -11.952 -0.213 3.686 1.00 94.88 82 GLN A CA 1
ATOM 622 C C . GLN A 1 82 ? -11.883 1.216 3.122 1.00 94.88 82 GLN A C 1
ATOM 624 O O . GLN A 1 82 ? -10.812 1.666 2.715 1.00 94.88 82 GLN A O 1
ATOM 629 N N . GLU A 1 83 ? -12.991 1.959 3.157 1.00 95.12 83 GLU A N 1
ATOM 630 C CA . GLU A 1 83 ? -13.041 3.361 2.722 1.00 95.12 83 GLU A CA 1
ATOM 631 C C . GLU A 1 83 ? -12.147 4.271 3.567 1.00 95.12 83 GLU A C 1
ATOM 633 O O . GLU A 1 83 ? -11.441 5.124 3.027 1.00 95.12 83 GLU A O 1
ATOM 638 N N . GLU A 1 84 ? -12.147 4.083 4.887 1.00 96.31 84 GLU A N 1
ATOM 639 C CA . GLU A 1 84 ? -11.285 4.828 5.802 1.00 96.31 84 GLU A CA 1
ATOM 640 C C . GLU A 1 84 ? -9.803 4.611 5.475 1.00 96.31 84 GLU A C 1
ATOM 642 O O . GLU A 1 84 ? -9.051 5.578 5.357 1.00 96.31 84 GLU A O 1
ATOM 647 N N . LEU A 1 85 ? -9.387 3.361 5.257 1.00 96.00 85 LEU A N 1
ATOM 648 C CA . LEU A 1 85 ? -8.005 3.028 4.908 1.00 96.00 85 LEU A CA 1
ATOM 649 C C . LEU A 1 85 ? -7.622 3.562 3.521 1.00 96.00 85 LEU A C 1
ATOM 651 O O . LEU A 1 85 ? -6.545 4.133 3.354 1.00 96.00 85 LEU A O 1
ATOM 655 N N . ALA A 1 86 ? -8.508 3.460 2.528 1.00 94.19 86 ALA A N 1
ATOM 656 C CA . ALA A 1 86 ? -8.274 4.035 1.201 1.00 94.19 86 ALA A CA 1
ATOM 657 C C . ALA A 1 86 ? -8.166 5.575 1.246 1.00 94.19 86 ALA A C 1
ATOM 659 O O . ALA A 1 86 ? -7.327 6.182 0.565 1.00 94.19 86 ALA A O 1
ATOM 660 N N . ARG A 1 87 ? -8.981 6.224 2.087 1.00 96.25 87 ARG A N 1
ATOM 661 C CA . ARG A 1 87 ? -8.896 7.665 2.350 1.00 96.25 87 ARG A CA 1
ATOM 662 C C . ARG A 1 87 ? -7.589 8.020 3.049 1.00 96.25 87 ARG A C 1
ATOM 664 O O . ARG A 1 87 ? -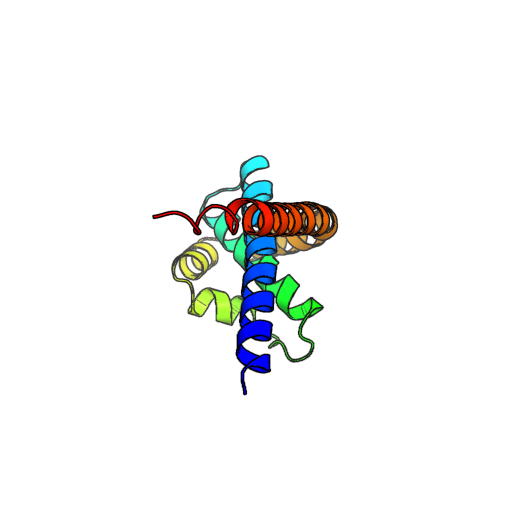6.935 8.975 2.635 1.00 96.25 87 ARG A O 1
ATOM 671 N N . TRP A 1 88 ? -7.185 7.242 4.049 1.00 97.06 88 TRP A N 1
ATOM 672 C CA . TRP A 1 88 ? -5.908 7.420 4.732 1.00 97.06 88 TRP A CA 1
ATOM 673 C C . TRP A 1 88 ? -4.738 7.351 3.747 1.00 97.06 88 TRP A C 1
ATOM 675 O O . TRP A 1 88 ? -3.918 8.262 3.742 1.00 97.06 88 TRP A O 1
ATOM 685 N N . VAL A 1 89 ? -4.709 6.368 2.834 1.00 97.38 89 VAL A N 1
ATOM 686 C CA . VAL A 1 89 ? -3.669 6.275 1.785 1.00 97.38 89 VAL A CA 1
ATOM 687 C C . VAL A 1 89 ? -3.624 7.543 0.941 1.00 97.38 89 VAL A C 1
ATOM 689 O O . VAL A 1 89 ? -2.548 8.038 0.616 1.00 97.38 89 VAL A O 1
ATOM 692 N N . SER A 1 90 ? -4.789 8.088 0.591 1.00 96.56 90 SER A N 1
ATOM 693 C CA . SER A 1 90 ? -4.874 9.308 -0.213 1.00 96.56 90 SER A CA 1
ATOM 694 C C . SER A 1 90 ? -4.331 10.533 0.530 1.00 96.56 90 SER A C 1
ATOM 696 O O . SER A 1 90 ? -3.643 11.348 -0.082 1.00 96.56 90 SER A O 1
ATOM 698 N N . LEU A 1 91 ? -4.593 10.646 1.836 1.00 97.19 91 LEU A N 1
ATOM 699 C CA . LEU A 1 91 ? -4.084 11.728 2.687 1.00 97.19 91 LEU A CA 1
ATOM 700 C C . LEU A 1 91 ? -2.585 11.579 2.985 1.00 97.19 91 LEU A C 1
ATOM 702 O O . LEU A 1 91 ? -1.849 12.561 2.952 1.00 97.19 91 LEU A O 1
ATOM 706 N N . ALA A 1 92 ? -2.120 10.353 3.226 1.00 96.81 92 ALA A N 1
ATOM 707 C CA . ALA A 1 92 ? -0.720 10.029 3.488 1.00 96.81 92 ALA A CA 1
ATOM 708 C C . ALA A 1 92 ? 0.145 10.008 2.214 1.00 96.81 92 ALA A C 1
ATOM 710 O O . ALA A 1 92 ? 1.368 9.881 2.303 1.00 96.81 92 ALA A O 1
ATOM 711 N N . TRP A 1 93 ? -0.464 10.140 1.030 1.00 97.44 93 TRP A N 1
ATOM 712 C CA . TRP A 1 93 ? 0.211 9.985 -0.258 1.00 97.44 93 TRP A CA 1
ATOM 713 C C . TRP A 1 93 ? 1.466 10.853 -0.429 1.00 97.44 93 TRP A C 1
ATOM 715 O O . TRP A 1 93 ? 2.475 10.312 -0.876 1.00 97.44 93 TRP A O 1
ATOM 725 N N . PRO A 1 94 ? 1.489 12.146 -0.042 1.00 97.69 94 PRO A N 1
ATOM 726 C CA . PRO A 1 94 ? 2.710 12.949 -0.133 1.00 97.69 94 PRO A CA 1
ATOM 727 C C . PRO A 1 94 ? 3.877 12.356 0.671 1.00 97.69 94 PRO A C 1
ATOM 729 O O . PRO A 1 94 ? 4.994 12.266 0.164 1.00 97.69 94 PRO A O 1
ATOM 732 N N . SER A 1 95 ? 3.615 11.878 1.891 1.00 97.12 95 SER A N 1
ATOM 733 C CA . SER A 1 95 ? 4.625 11.230 2.737 1.00 97.12 95 SER A CA 1
ATOM 734 C C . SER A 1 95 ? 5.090 9.897 2.152 1.00 97.12 95 SER A C 1
ATOM 736 O O . SER A 1 95 ? 6.283 9.589 2.194 1.00 97.12 95 SER A O 1
ATOM 738 N N . ILE A 1 96 ? 4.164 9.129 1.564 1.00 97.56 96 ILE A N 1
ATOM 739 C CA . ILE A 1 96 ? 4.482 7.888 0.849 1.00 97.56 96 ILE A CA 1
ATOM 740 C C . ILE A 1 96 ? 5.412 8.186 -0.333 1.00 97.56 96 ILE A C 1
ATOM 742 O O . ILE A 1 96 ? 6.435 7.521 -0.470 1.00 97.56 96 ILE A O 1
ATOM 746 N N . CYS A 1 97 ? 5.113 9.208 -1.143 1.00 96.50 97 CYS A N 1
ATOM 747 C CA . CYS A 1 97 ? 5.947 9.607 -2.278 1.00 96.50 97 CYS A CA 1
ATOM 748 C C . CYS A 1 97 ? 7.382 9.920 -1.854 1.00 96.50 97 CYS A C 1
ATOM 750 O O . CYS A 1 97 ? 8.316 9.374 -2.438 1.00 96.50 97 CYS A O 1
ATOM 752 N N . VAL A 1 98 ? 7.556 10.771 -0.838 1.00 97.69 98 VAL A N 1
ATOM 753 C CA . VAL A 1 98 ? 8.888 11.181 -0.372 1.00 97.69 98 VAL A CA 1
ATOM 754 C C . VAL A 1 98 ? 9.686 9.964 0.090 1.00 97.69 98 VAL A C 1
ATOM 756 O O . VAL A 1 98 ? 10.776 9.716 -0.420 1.00 97.69 98 VAL A O 1
ATOM 759 N N . ARG A 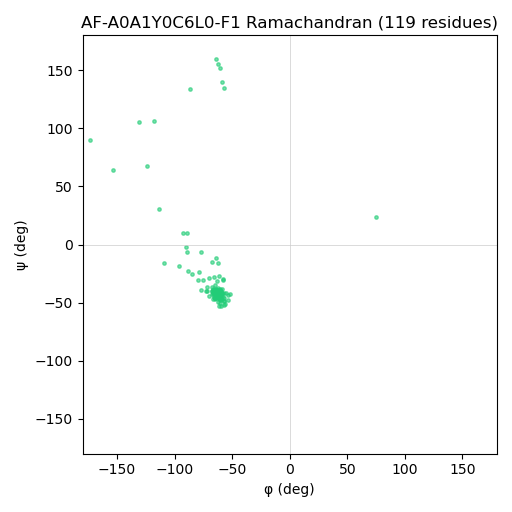1 99 ? 9.125 9.151 0.993 1.00 97.94 99 ARG A N 1
ATOM 760 C CA . ARG A 1 99 ? 9.815 7.963 1.520 1.00 97.94 99 ARG A CA 1
ATOM 761 C C . ARG A 1 99 ? 10.100 6.922 0.435 1.00 97.94 99 ARG A C 1
ATOM 763 O O . ARG A 1 99 ? 11.179 6.337 0.441 1.00 97.94 99 ARG A O 1
ATOM 770 N N . ALA A 1 100 ? 9.179 6.700 -0.503 1.00 96.62 100 ALA A N 1
ATOM 771 C CA 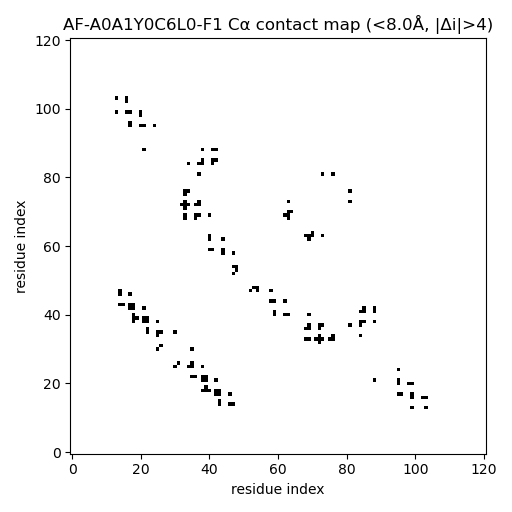. ALA A 1 100 ? 9.373 5.729 -1.580 1.00 96.62 100 ALA A CA 1
ATOM 772 C C . ALA A 1 100 ? 10.481 6.169 -2.545 1.00 96.62 100 ALA A C 1
ATOM 774 O O . ALA A 1 100 ? 11.309 5.354 -2.943 1.00 96.62 100 ALA A O 1
ATOM 775 N N . GLN A 1 101 ? 10.552 7.461 -2.870 1.00 95.12 101 GLN A N 1
ATOM 776 C CA . GLN A 1 101 ? 11.639 8.014 -3.680 1.00 95.12 101 GLN A CA 1
ATOM 777 C C . GLN A 1 101 ? 12.986 7.922 -2.959 1.00 95.12 101 GLN A C 1
ATOM 779 O O . GLN A 1 101 ? 13.979 7.547 -3.580 1.00 95.12 101 GLN A O 1
ATOM 784 N N . THR A 1 102 ? 13.025 8.193 -1.650 1.00 95.81 102 THR A N 1
ATOM 785 C CA . THR A 1 102 ? 14.234 7.997 -0.836 1.00 95.81 102 THR A CA 1
ATOM 786 C C . THR A 1 102 ? 14.681 6.536 -0.835 1.00 95.81 102 THR A C 1
ATOM 788 O O . THR A 1 102 ? 15.867 6.271 -1.020 1.00 95.81 102 THR A O 1
ATOM 791 N N . LEU A 1 103 ? 13.748 5.592 -0.679 1.00 94.25 103 LEU A N 1
ATOM 792 C CA . LEU A 1 103 ? 14.041 4.159 -0.714 1.00 94.25 103 LEU A CA 1
ATOM 793 C C . LEU A 1 103 ? 14.637 3.742 -2.066 1.00 94.25 103 LEU A C 1
ATOM 795 O O . LEU A 1 103 ? 15.705 3.138 -2.104 1.00 94.25 103 LEU A O 1
ATOM 799 N N . LEU A 1 104 ? 13.994 4.128 -3.170 1.00 93.88 104 LEU A N 1
ATOM 800 C CA . LEU A 1 104 ? 14.464 3.817 -4.523 1.00 93.88 104 LEU A CA 1
ATOM 801 C C . LEU A 1 104 ? 15.844 4.427 -4.813 1.00 93.88 104 LEU A C 1
ATOM 803 O O . LEU A 1 104 ? 16.691 3.782 -5.430 1.00 93.88 104 LEU A O 1
ATOM 807 N N . ALA A 1 105 ? 16.095 5.657 -4.354 1.00 93.06 105 ALA A N 1
ATOM 808 C CA . ALA A 1 105 ? 17.398 6.300 -4.498 1.00 93.06 105 ALA A CA 1
ATOM 809 C C . ALA A 1 105 ? 18.488 5.562 -3.704 1.00 93.06 105 ALA A C 1
ATOM 811 O O . ALA A 1 105 ? 19.582 5.340 -4.222 1.00 93.06 105 ALA A O 1
ATOM 812 N N . ALA A 1 106 ? 18.187 5.142 -2.472 1.00 90.94 106 ALA A N 1
ATOM 813 C CA . ALA A 1 106 ? 19.115 4.376 -1.646 1.00 90.94 106 ALA A CA 1
ATOM 814 C C . ALA A 1 106 ? 19.451 3.012 -2.274 1.00 90.94 106 ALA A C 1
ATOM 816 O O . ALA A 1 106 ? 20.622 2.634 -2.329 1.00 90.94 106 ALA A O 1
ATOM 817 N N . GLU A 1 107 ? 18.450 2.303 -2.802 1.00 89.44 107 GLU A N 1
ATOM 818 C CA . GLU A 1 107 ? 18.644 1.026 -3.501 1.00 89.44 107 GLU A CA 1
ATOM 819 C C . GLU A 1 107 ? 19.507 1.194 -4.762 1.00 89.44 107 GLU A C 1
ATOM 821 O O . GLU A 1 107 ? 20.426 0.405 -4.995 1.00 89.44 107 GLU A O 1
ATOM 826 N N . ALA A 1 108 ? 19.289 2.262 -5.535 1.00 86.88 108 ALA A N 1
ATOM 827 C CA . ALA A 1 108 ? 20.106 2.572 -6.706 1.00 86.88 108 ALA A CA 1
ATOM 828 C C . ALA A 1 108 ? 21.574 2.858 -6.338 1.00 86.88 108 ALA A C 1
ATOM 830 O O . ALA A 1 108 ? 22.484 2.325 -6.974 1.00 86.88 108 ALA A O 1
ATOM 831 N N . ILE A 1 109 ? 21.820 3.653 -5.289 1.00 88.19 109 ILE A N 1
ATOM 832 C CA . ILE A 1 109 ? 23.178 3.943 -4.797 1.00 88.19 109 ILE A CA 1
ATOM 833 C C . ILE A 1 109 ? 23.870 2.655 -4.337 1.00 88.19 109 ILE A C 1
ATOM 835 O O . ILE A 1 109 ? 25.031 2.416 -4.677 1.00 88.19 109 ILE A O 1
ATOM 839 N N . TRP A 1 110 ? 23.160 1.799 -3.599 1.00 85.38 110 TRP A N 1
ATOM 840 C CA . TRP A 1 110 ? 23.713 0.540 -3.108 1.00 85.38 110 TRP A CA 1
ATOM 841 C C . TRP A 1 110 ? 24.133 -0.390 -4.253 1.00 85.38 110 TRP A C 1
ATOM 843 O O . TRP A 1 110 ? 25.248 -0.919 -4.231 1.00 85.38 110 TRP A O 1
ATOM 853 N N . LEU A 1 111 ? 23.302 -0.528 -5.290 1.00 82.25 111 LEU A N 1
ATOM 854 C CA . LEU A 1 111 ? 23.626 -1.322 -6.481 1.00 82.25 111 LEU A CA 1
ATOM 855 C C . LEU A 1 111 ? 24.876 -0.802 -7.207 1.00 82.25 111 LEU A C 1
ATOM 857 O O . LEU A 1 111 ? 25.718 -1.595 -7.626 1.00 82.25 111 LEU A O 1
ATOM 861 N N . LEU A 1 112 ? 25.042 0.521 -7.296 1.00 83.19 112 LEU A N 1
ATOM 862 C CA . LEU A 1 112 ? 26.234 1.137 -7.889 1.00 83.19 112 LEU A CA 1
ATOM 863 C C . LEU A 1 112 ? 27.495 0.899 -7.042 1.00 83.19 112 LEU A C 1
ATOM 865 O O . LEU A 1 112 ? 28.566 0.667 -7.594 1.00 83.19 112 LEU A O 1
ATOM 869 N N . SER A 1 113 ? 27.373 0.906 -5.711 1.00 79.62 113 SER A N 1
ATOM 870 C CA . SER A 1 113 ? 28.504 0.662 -4.801 1.00 79.62 113 SER A CA 1
ATOM 871 C C . SER A 1 113 ? 28.937 -0.807 -4.714 1.00 79.62 113 SER A C 1
ATOM 873 O O . SER A 1 113 ? 30.113 -1.094 -4.505 1.00 79.62 113 SER A O 1
ATOM 875 N N . THR A 1 114 ? 28.011 -1.753 -4.890 1.00 71.56 114 THR A N 1
ATOM 876 C CA . THR A 1 114 ? 28.272 -3.197 -4.741 1.00 71.56 114 THR A CA 1
ATOM 877 C C . THR A 1 114 ? 28.570 -3.899 -6.065 1.00 71.56 114 THR A C 1
ATOM 879 O O . THR A 1 114 ? 29.212 -4.951 -6.068 1.00 71.56 114 THR A O 1
ATOM 882 N N . GLY A 1 115 ? 28.208 -3.290 -7.199 1.00 56.41 115 GLY A N 1
ATOM 883 C CA . GLY A 1 115 ? 28.562 -3.757 -8.543 1.00 56.41 115 GLY A CA 1
ATOM 884 C C . GLY A 1 115 ? 30.065 -3.743 -8.866 1.00 56.41 115 GLY A C 1
ATOM 885 O O . GLY A 1 115 ? 30.469 -4.356 -9.848 1.00 56.41 115 GLY A O 1
ATOM 886 N N . GLY A 1 116 ? 30.902 -3.103 -8.036 1.00 47.94 116 GLY A N 1
ATOM 887 C CA . GLY A 1 116 ? 32.367 -3.097 -8.167 1.00 47.94 116 GLY A CA 1
ATOM 888 C C . GLY A 1 116 ? 33.104 -4.233 -7.439 1.00 47.94 116 GLY A C 1
ATOM 889 O O . GLY A 1 116 ? 34.308 -4.373 -7.614 1.00 47.94 116 GLY A O 1
ATOM 890 N N . ALA A 1 117 ? 32.423 -5.062 -6.637 1.00 50.34 117 ALA A N 1
ATOM 891 C CA . ALA A 1 117 ? 33.070 -6.091 -5.806 1.00 50.34 117 ALA A CA 1
ATOM 892 C C . ALA A 1 117 ? 33.188 -7.484 -6.469 1.00 50.34 117 ALA A C 1
ATOM 894 O O . ALA A 1 117 ? 33.532 -8.461 -5.804 1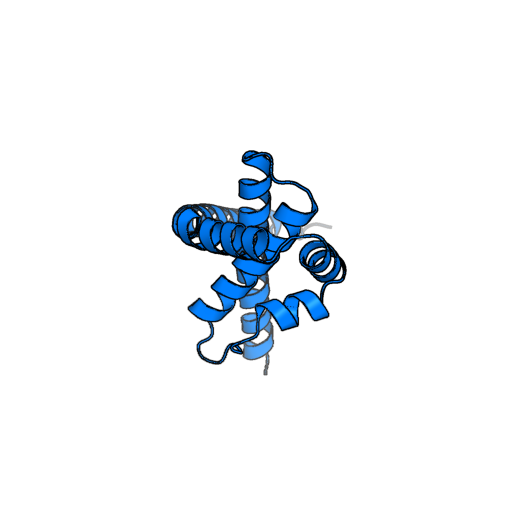.00 50.34 117 ALA A O 1
ATOM 895 N N . LYS A 1 118 ? 32.902 -7.605 -7.772 1.00 46.84 118 LYS A N 1
ATOM 896 C CA . LYS A 1 118 ? 33.095 -8.840 -8.555 1.00 46.84 118 LYS A CA 1
ATOM 897 C C . LYS A 1 118 ? 33.982 -8.593 -9.777 1.00 46.84 118 LYS A C 1
ATOM 899 O O . LYS A 1 118 ? 33.531 -8.681 -10.912 1.00 46.84 118 LYS A O 1
ATOM 904 N N . ALA A 1 119 ? 35.251 -8.308 -9.524 1.00 44.47 119 ALA A N 1
ATOM 905 C CA . ALA A 1 119 ? 36.330 -8.482 -10.491 1.00 44.47 119 ALA A CA 1
ATOM 906 C C . ALA A 1 119 ? 37.639 -8.709 -9.726 1.00 44.47 119 ALA A C 1
ATOM 908 O O . ALA A 1 119 ? 38.499 -7.846 -9.724 1.00 44.47 119 ALA A O 1
ATOM 909 N N . ASP A 1 120 ? 37.720 -9.819 -8.987 1.00 43.69 120 ASP A N 1
ATOM 910 C CA . ASP A 1 120 ? 38.985 -10.467 -8.616 1.00 43.69 120 ASP A CA 1
ATOM 911 C C . ASP A 1 120 ? 38.682 -11.800 -7.919 1.00 43.69 120 ASP A C 1
ATOM 913 O O . ASP A 1 120 ? 38.467 -11.870 -6.704 1.00 43.69 120 ASP A O 1
ATOM 917 N N . ARG A 1 121 ? 38.594 -12.861 -8.725 1.00 38.53 121 ARG A N 1
ATOM 918 C CA . ARG A 1 121 ? 39.072 -14.213 -8.405 1.00 38.53 121 ARG A CA 1
ATOM 919 C C . ARG A 1 121 ? 39.020 -15.105 -9.632 1.00 38.53 121 ARG A C 1
ATOM 921 O O . ARG A 1 121 ? 37.971 -15.093 -10.311 1.00 38.53 121 ARG A O 1
#

Organism: NCBI:txid482462

Foldseek 3Di:
DVVVVVVVVVLVLLLQLLLVLQLVVCVVVVHDQLLSLLLSLLSSLVSCVVPPVPRDPCSSVVVLVVDVSNVVSVVPDDPVSSVVSSVVCVVCVVVSVVSSVVVVVVVVVVCVVCVPVPDDD